Protein AF-A0A059WD70-F1 (afdb_monomer)

Nearest PDB structures (foldseek):
  2ca1-assembly1_B  TM=5.448E-01  e=5.331E+00  Infectious bronchitis virus
  2cjr-assembly1_A  TM=4.856E-01  e=4.089E+00  SARS coronavirus TW1
  4uce-assembly1_A  TM=3.472E-01  e=7.936E+00  Human respiratory syncytial virus A2
  9g6k-assembly1_Lk  TM=3.981E-01  e=9.682E+00  Toxoplasma gondii

pLDDT: mean 89.98, std 10.52, range [44.84, 97.75]

Foldseek 3Di:
DVVPAFPAQDFDAKDWDWDQDPVGTDIDTHHTHNHDDPVRVVVVVVVVVVVVVVCCCVLPPCVLVVDPDSVVVVVCVVVDDDD

Structure (mmCIF, N/CA/C/O backbone):
data_AF-A0A059WD70-F1
#
_entry.id   AF-A0A059WD70-F1
#
loop_
_atom_site.group_PDB
_atom_site.id
_atom_site.type_symbol
_atom_site.label_atom_id
_atom_site.label_alt_id
_atom_site.label_comp_id
_atom_site.label_asym_id
_atom_site.label_entity_id
_atom_site.label_seq_id
_atom_site.pdbx_PDB_ins_code
_atom_site.Cartn_x
_atom_site.Cartn_y
_atom_site.Cartn_z
_atom_site.occupancy
_atom_site.B_iso_or_equiv
_atom_site.auth_seq_id
_atom_site.auth_comp_id
_atom_site.auth_asym_id
_atom_site.auth_atom_id
_atom_site.pdbx_PDB_model_num
ATOM 1 N N . MET A 1 1 ? 12.032 -6.384 -2.421 1.00 55.06 1 MET A N 1
ATOM 2 C CA . MET A 1 1 ? 11.251 -6.746 -3.624 1.00 55.06 1 MET A CA 1
ATOM 3 C C . MET A 1 1 ? 10.877 -5.516 -4.454 1.00 55.06 1 MET A C 1
ATOM 5 O O . MET A 1 1 ? 11.334 -5.440 -5.580 1.00 55.06 1 MET A O 1
ATOM 9 N N . TYR A 1 2 ? 10.183 -4.504 -3.907 1.00 60.09 2 TYR A 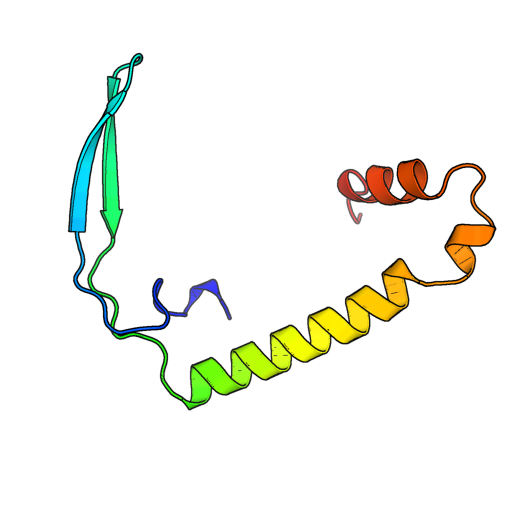N 1
ATOM 10 C CA . TYR A 1 2 ? 9.869 -3.268 -4.659 1.00 60.09 2 TYR A CA 1
ATOM 11 C C . TYR A 1 2 ? 11.095 -2.458 -5.121 1.00 60.09 2 TYR A C 1
ATOM 13 O O . TYR A 1 2 ? 11.060 -1.886 -6.200 1.00 60.09 2 TYR A O 1
ATOM 21 N N . ALA A 1 3 ? 12.196 -2.458 -4.360 1.00 63.81 3 ALA A N 1
ATOM 22 C CA . ALA A 1 3 ? 13.426 -1.743 -4.728 1.00 63.81 3 ALA A CA 1
ATOM 23 C C . ALA A 1 3 ? 14.146 -2.302 -5.975 1.00 63.81 3 ALA A C 1
ATOM 25 O O . ALA A 1 3 ? 15.027 -1.638 -6.506 1.00 63.81 3 ALA A O 1
ATOM 26 N N . ALA A 1 4 ? 13.790 -3.511 -6.425 1.00 82.62 4 ALA A N 1
ATOM 27 C CA . ALA A 1 4 ? 14.373 -4.142 -7.610 1.00 82.62 4 ALA A CA 1
ATOM 28 C C . ALA A 1 4 ? 13.494 -3.994 -8.865 1.00 82.62 4 ALA A C 1
ATOM 30 O O . ALA A 1 4 ? 13.937 -4.339 -9.959 1.00 82.62 4 ALA A O 1
ATOM 31 N N . LEU A 1 5 ? 12.253 -3.513 -8.720 1.00 93.00 5 LEU A N 1
ATOM 32 C CA . LEU A 1 5 ? 11.350 -3.338 -9.851 1.00 93.00 5 LEU A CA 1
ATOM 33 C C . LEU A 1 5 ? 11.685 -2.055 -10.619 1.00 93.00 5 LEU A C 1
ATOM 35 O O . LEU A 1 5 ? 12.067 -1.053 -10.004 1.00 93.00 5 LEU A O 1
ATOM 39 N N . PRO A 1 6 ? 11.489 -2.048 -11.948 1.00 95.00 6 PRO A N 1
ATOM 40 C CA . PRO A 1 6 ? 11.496 -0.818 -12.723 1.00 95.00 6 PRO A CA 1
ATOM 41 C C . PRO A 1 6 ? 10.537 0.210 -12.119 1.00 95.00 6 PRO A C 1
ATOM 43 O O . PRO A 1 6 ? 9.479 -0.129 -11.584 1.00 95.00 6 PRO A O 1
ATOM 46 N N . TRP A 1 7 ? 10.914 1.483 -12.196 1.00 92.75 7 TRP A N 1
ATOM 47 C CA . TRP A 1 7 ? 10.151 2.571 -11.582 1.00 92.75 7 TRP A CA 1
ATOM 48 C C . TRP A 1 7 ? 8.772 2.786 -12.229 1.00 92.75 7 TRP A C 1
ATOM 50 O O . TRP A 1 7 ? 7.910 3.399 -11.602 1.00 92.75 7 TRP A O 1
ATOM 60 N N . SER A 1 8 ? 8.565 2.287 -13.451 1.00 94.38 8 SER A N 1
ATOM 61 C CA . SER A 1 8 ? 7.279 2.257 -14.144 1.00 94.38 8 SER A CA 1
ATOM 62 C C . SER A 1 8 ? 6.802 0.820 -14.339 1.00 94.38 8 SER A C 1
ATOM 64 O O . SER A 1 8 ? 7.601 -0.088 -14.571 1.00 94.38 8 SER A O 1
ATOM 66 N N . VAL A 1 9 ? 5.482 0.637 -14.264 1.00 95.25 9 VAL A N 1
ATOM 67 C CA . VAL A 1 9 ? 4.807 -0.629 -14.588 1.00 95.25 9 VAL A CA 1
ATOM 68 C C . VAL A 1 9 ? 4.824 -0.881 -16.093 1.00 95.25 9 VAL A C 1
ATOM 70 O O . VAL A 1 9 ? 4.993 -2.014 -16.525 1.00 95.25 9 VAL A O 1
ATOM 73 N N . GLU A 1 10 ? 4.684 0.169 -16.893 1.00 95.56 10 GLU A N 1
ATOM 74 C CA . GLU A 1 10 ? 4.759 0.100 -18.352 1.00 95.56 10 GLU A CA 1
ATOM 75 C C . GLU A 1 10 ? 6.158 0.474 -18.837 1.00 95.56 10 GLU A C 1
ATOM 77 O O . GLU A 1 10 ? 6.923 1.134 -18.121 1.00 95.56 10 GLU A O 1
ATOM 82 N N . GLU A 1 11 ? 6.482 0.083 -20.066 1.00 96.88 11 GLU A N 1
ATOM 83 C CA . GLU A 1 11 ? 7.655 0.612 -20.753 1.00 96.88 11 GLU A CA 1
ATOM 84 C C . GLU A 1 11 ? 7.534 2.133 -20.886 1.00 96.88 11 GLU A C 1
ATOM 86 O O . GLU A 1 11 ? 6.509 2.661 -21.317 1.00 96.88 11 GLU A O 1
ATOM 91 N N . GLN A 1 12 ? 8.567 2.848 -20.454 1.00 96.75 12 GLN A N 1
ATOM 92 C CA . GLN A 1 12 ? 8.588 4.306 -20.427 1.00 96.75 12 GLN A CA 1
ATOM 93 C C . GLN A 1 12 ? 9.988 4.798 -20.762 1.00 96.75 12 GLN A C 1
ATOM 95 O O . GLN A 1 12 ? 10.971 4.311 -20.199 1.00 96.75 12 GLN A O 1
ATOM 100 N N . GLN A 1 13 ? 10.069 5.807 -21.627 1.00 96.25 13 GLN A N 1
ATOM 101 C CA . GLN A 1 13 ? 11.327 6.493 -21.876 1.00 96.25 13 GLN A CA 1
ATOM 102 C C . GLN A 1 13 ? 11.733 7.306 -20.640 1.00 96.25 13 GLN A C 1
ATOM 104 O O . GLN A 1 13 ? 10.909 7.942 -19.975 1.00 96.25 13 GLN A O 1
ATOM 109 N N . GLY A 1 14 ? 13.021 7.276 -20.341 1.00 94.19 14 GLY A N 1
ATOM 110 C CA . GLY A 1 14 ? 13.660 8.096 -19.339 1.00 94.19 14 GLY A CA 1
ATOM 111 C C . GLY A 1 14 ? 13.609 9.567 -19.719 1.00 94.19 14 GLY A C 1
ATOM 112 O O . GLY A 1 14 ? 13.428 9.952 -20.875 1.00 94.19 14 GLY A O 1
ATOM 113 N N . TRP A 1 15 ? 13.762 10.412 -18.713 1.00 93.12 15 TRP A N 1
ATOM 114 C CA . TRP A 1 15 ? 13.696 11.850 -18.884 1.00 93.12 15 TRP A CA 1
ATOM 115 C C . TRP A 1 15 ? 14.518 12.561 -17.816 1.00 93.12 15 TRP A C 1
ATOM 117 O O . TRP A 1 15 ? 14.632 12.104 -16.676 1.00 93.12 15 TRP A O 1
ATOM 127 N N . SER A 1 16 ? 15.036 13.728 -18.192 1.00 92.44 16 SER A N 1
ATOM 128 C CA . SER A 1 16 ? 15.625 14.711 -17.283 1.00 92.44 16 SER A CA 1
ATOM 129 C C . SER A 1 16 ? 14.850 16.011 -17.402 1.00 92.44 16 SER A C 1
ATOM 131 O O . SER A 1 16 ? 14.612 16.505 -18.505 1.00 92.44 16 SER A O 1
ATOM 133 N N . ARG A 1 17 ? 14.453 16.581 -16.266 1.00 88.81 17 ARG A N 1
ATOM 134 C CA . ARG A 1 17 ? 13.790 17.880 -16.211 1.00 88.81 17 ARG A CA 1
ATOM 135 C C . ARG A 1 17 ? 14.389 18.727 -15.104 1.00 88.81 17 ARG A C 1
ATOM 137 O O . ARG A 1 17 ? 14.325 18.360 -13.931 1.00 88.81 17 ARG A O 1
ATOM 144 N N . VAL A 1 18 ? 14.882 19.896 -15.491 1.00 86.38 18 VAL A N 1
ATOM 145 C CA . VAL A 1 18 ? 15.198 20.984 -14.569 1.00 86.38 18 VAL A CA 1
ATOM 146 C C . VAL A 1 18 ? 13.945 21.839 -14.424 1.00 86.38 18 VAL A C 1
ATOM 148 O O . VAL A 1 18 ? 13.387 22.319 -15.413 1.00 86.38 18 VAL A O 1
ATOM 151 N N . LYS A 1 19 ? 13.459 21.985 -13.194 1.00 81.00 19 LYS A N 1
ATOM 152 C CA . LYS A 1 19 ? 12.320 22.843 -12.872 1.00 81.00 19 LYS A CA 1
ATOM 153 C C . LYS A 1 19 ? 12.795 23.982 -11.984 1.00 81.00 19 LYS A C 1
ATOM 155 O O . LYS A 1 19 ? 13.300 23.742 -10.891 1.00 81.00 19 LYS A O 1
ATOM 160 N N . GLU A 1 20 ? 12.585 25.212 -12.433 1.00 77.94 20 GLU A N 1
ATOM 161 C CA . GLU A 1 20 ? 12.713 26.377 -11.565 1.00 77.94 20 GLU A CA 1
ATOM 162 C C . GLU A 1 20 ? 11.512 26.425 -10.618 1.00 77.94 20 GLU A C 1
ATOM 164 O O . GLU A 1 20 ? 10.350 26.369 -11.032 1.00 77.94 20 GLU A O 1
ATOM 169 N N . THR A 1 21 ? 11.796 26.462 -9.326 1.00 75.50 21 THR A N 1
ATOM 170 C CA . THR A 1 21 ? 10.814 26.696 -8.269 1.00 75.50 21 THR A CA 1
ATOM 171 C C . THR A 1 21 ? 11.203 27.974 -7.537 1.00 75.50 21 THR A C 1
ATOM 173 O O . THR A 1 21 ? 12.346 2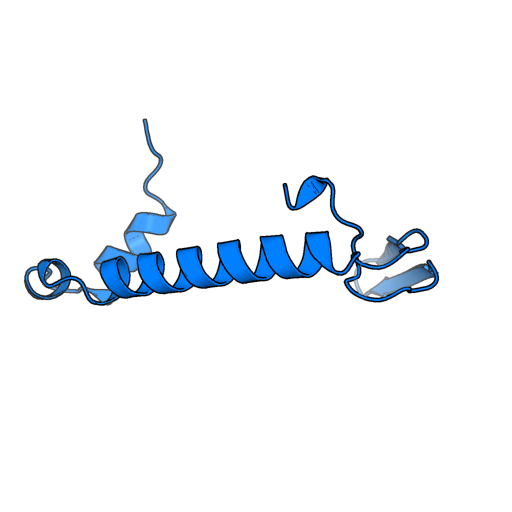8.407 -7.635 1.00 75.50 21 THR A O 1
ATOM 176 N N . GLY A 1 22 ? 10.279 28.589 -6.792 1.00 70.19 22 GLY A N 1
ATOM 177 C CA . GLY A 1 22 ? 10.504 29.888 -6.133 1.00 70.19 22 GLY A CA 1
ATOM 178 C C . GLY A 1 22 ? 11.685 29.960 -5.145 1.00 70.19 22 GLY A C 1
ATOM 179 O O . GLY A 1 22 ? 11.934 31.029 -4.604 1.00 70.19 22 GLY A O 1
ATOM 180 N N . GLY A 1 23 ? 12.405 28.855 -4.911 1.00 77.25 23 GLY A N 1
ATOM 181 C CA . GLY A 1 23 ? 13.646 28.790 -4.134 1.00 77.25 23 GLY A CA 1
ATOM 182 C C . GLY A 1 23 ? 14.865 28.230 -4.888 1.00 77.25 23 GLY A C 1
ATOM 183 O O . GLY A 1 23 ? 15.862 27.930 -4.239 1.00 77.25 23 GLY A O 1
ATOM 184 N N . GLY A 1 24 ? 14.807 28.054 -6.216 1.00 76.12 24 GLY A N 1
ATOM 185 C CA . GLY A 1 24 ? 15.928 27.586 -7.046 1.00 76.12 24 GLY A CA 1
ATOM 186 C C . GLY A 1 24 ? 15.567 26.512 -8.083 1.00 76.12 24 GLY A C 1
ATOM 187 O O . GLY A 1 24 ? 14.406 26.116 -8.233 1.00 76.12 24 GLY A O 1
ATOM 188 N N . TYR A 1 25 ? 16.587 26.030 -8.803 1.00 76.06 25 TYR A N 1
ATOM 189 C CA . TYR A 1 25 ? 16.464 24.960 -9.796 1.00 76.06 25 TYR A CA 1
ATOM 190 C C . TYR A 1 25 ? 16.545 23.580 -9.138 1.00 76.06 25 TYR A C 1
ATOM 192 O O . TYR A 1 25 ? 17.526 23.259 -8.470 1.00 76.06 25 TYR A O 1
ATOM 200 N N . TYR A 1 26 ? 15.525 22.751 -9.360 1.00 83.94 26 TYR A N 1
ATOM 201 C CA . TYR A 1 26 ? 15.518 21.346 -8.967 1.00 83.94 26 TYR A CA 1
ATOM 202 C C . TYR A 1 26 ? 15.622 20.467 -10.209 1.00 83.94 26 TYR A C 1
ATOM 204 O O . TYR A 1 26 ? 14.782 20.552 -11.110 1.00 83.94 26 TYR A O 1
ATOM 212 N N . GLU A 1 27 ? 16.646 19.622 -10.257 1.00 87.25 27 GLU A N 1
ATOM 213 C CA . GLU A 1 27 ? 16.798 18.625 -11.308 1.00 87.25 27 GLU A CA 1
ATOM 214 C C . GLU A 1 27 ? 16.150 17.307 -10.884 1.00 87.25 27 GLU A C 1
ATOM 216 O O . GLU A 1 27 ? 16.368 16.792 -9.789 1.00 87.25 27 GLU A O 1
ATOM 221 N N . SER A 1 28 ? 15.332 16.760 -11.777 1.00 89.00 28 SER A N 1
ATOM 222 C CA . SER A 1 28 ? 14.693 15.461 -11.618 1.00 89.00 28 SER A CA 1
ATOM 223 C C . SER A 1 28 ? 15.029 14.592 -12.818 1.00 89.00 28 SER A C 1
ATOM 225 O O . SER A 1 28 ? 14.885 15.026 -13.959 1.00 89.00 28 SER A O 1
ATOM 227 N N . HIS A 1 29 ? 15.484 13.372 -12.550 1.00 91.31 29 HIS A N 1
ATOM 228 C CA . HIS A 1 29 ? 15.881 12.417 -13.575 1.00 91.31 29 HIS A CA 1
ATOM 229 C C . HIS A 1 29 ? 15.278 11.041 -13.290 1.00 91.31 29 HIS A C 1
ATOM 231 O O . HIS A 1 29 ? 15.260 10.571 -12.145 1.00 91.31 29 HIS A O 1
ATOM 237 N N . ARG A 1 30 ? 14.805 10.383 -14.348 1.00 94.00 30 ARG A N 1
ATOM 238 C CA . ARG A 1 30 ? 14.424 8.971 -14.357 1.00 94.00 30 ARG A CA 1
ATOM 239 C C . ARG A 1 30 ? 15.073 8.295 -15.569 1.00 94.00 30 ARG A C 1
ATOM 241 O O . ARG A 1 30 ? 14.925 8.822 -16.666 1.00 94.00 30 ARG A O 1
ATOM 248 N N 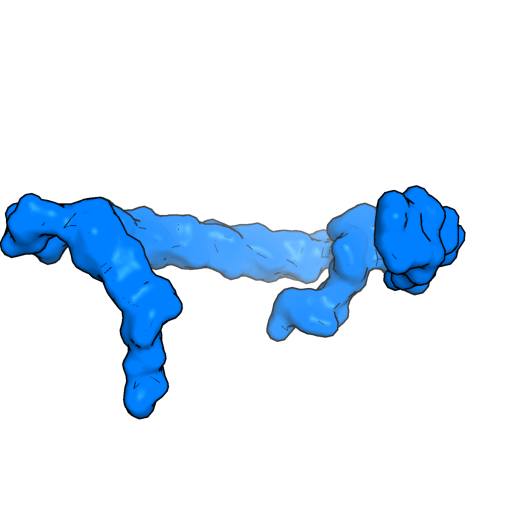. PRO A 1 31 ? 15.754 7.147 -15.400 1.00 94.81 31 PRO A N 1
ATOM 249 C CA . PRO A 1 31 ? 16.263 6.375 -16.535 1.00 94.81 31 PRO A CA 1
ATOM 250 C C . PRO A 1 31 ? 15.110 5.718 -17.308 1.00 94.81 31 PRO A C 1
ATOM 252 O O . PRO A 1 31 ? 13.980 5.706 -16.822 1.00 94.81 31 PRO A O 1
ATOM 255 N N . ASP A 1 32 ? 15.387 5.116 -18.466 1.00 96.75 32 ASP A N 1
ATOM 256 C CA . ASP A 1 32 ? 14.403 4.277 -19.164 1.00 96.75 32 ASP A CA 1
ATOM 257 C C . ASP A 1 32 ? 13.850 3.182 -18.234 1.00 96.75 32 ASP A C 1
ATOM 259 O O . ASP A 1 32 ? 14.562 2.598 -17.410 1.00 96.75 32 ASP A O 1
ATOM 263 N N . SER A 1 33 ? 12.556 2.906 -18.359 1.00 96.25 33 SER A N 1
ATOM 264 C CA . SER A 1 33 ? 11.886 1.793 -17.697 1.00 96.25 33 SER A CA 1
ATOM 265 C C . SER A 1 33 ? 11.482 0.759 -18.727 1.00 96.25 33 SER A C 1
ATOM 267 O O . SER A 1 33 ? 10.732 1.062 -19.647 1.00 96.25 33 SER A O 1
ATOM 269 N N . ARG A 1 34 ? 11.884 -0.491 -18.509 1.00 95.62 34 ARG A N 1
ATOM 270 C CA . ARG A 1 34 ? 11.418 -1.645 -19.295 1.00 95.62 34 ARG A CA 1
ATOM 271 C C . ARG A 1 34 ? 9.998 -2.119 -18.944 1.00 95.62 34 ARG A C 1
ATOM 273 O O . ARG A 1 34 ? 9.572 -3.156 -19.431 1.00 95.62 34 ARG A O 1
ATOM 280 N N . GLY A 1 35 ? 9.315 -1.449 -18.016 1.00 96.00 35 GLY A N 1
ATOM 281 C CA . GLY A 1 35 ? 8.067 -1.950 -17.448 1.00 96.00 35 GLY A CA 1
ATOM 282 C C . GLY A 1 35 ? 8.224 -3.259 -16.665 1.00 96.00 35 GLY A C 1
ATOM 283 O O . GLY A 1 35 ? 9.296 -3.864 -16.569 1.00 96.00 35 GLY A O 1
ATOM 284 N N . TRP A 1 36 ? 7.136 -3.702 -16.053 1.00 96.19 36 TRP A N 1
ATOM 285 C CA . TRP A 1 36 ? 7.082 -4.941 -15.291 1.00 96.19 36 TRP A CA 1
ATOM 286 C C . TRP A 1 36 ? 6.654 -6.086 -16.202 1.00 96.19 36 TRP A C 1
ATOM 288 O O . TRP A 1 36 ? 5.663 -5.994 -16.928 1.00 96.19 36 TRP A O 1
ATOM 298 N N . THR A 1 37 ? 7.351 -7.213 -16.104 1.00 96.06 37 THR A N 1
ATOM 299 C CA . THR A 1 37 ? 6.907 -8.461 -16.731 1.00 96.06 37 THR A CA 1
ATOM 300 C C . THR A 1 37 ? 5.574 -8.918 -16.134 1.00 96.06 37 THR A C 1
ATOM 302 O O . THR A 1 37 ? 5.231 -8.567 -15.004 1.00 96.06 37 THR A O 1
ATOM 305 N N . ALA A 1 38 ? 4.833 -9.764 -16.852 1.00 96.19 38 ALA A N 1
ATOM 306 C CA . ALA A 1 38 ? 3.577 -10.323 -16.345 1.00 96.19 38 ALA A CA 1
ATOM 307 C C . ALA A 1 38 ? 3.758 -11.063 -15.004 1.00 96.19 38 ALA A C 1
ATOM 309 O O . ALA A 1 38 ? 2.925 -10.938 -14.111 1.00 96.19 38 ALA A O 1
ATOM 310 N N . ALA A 1 39 ? 4.876 -11.778 -14.829 1.00 95.44 39 ALA A N 1
ATOM 311 C CA . ALA A 1 39 ? 5.192 -12.466 -13.579 1.00 95.44 39 ALA A CA 1
ATOM 312 C C . ALA A 1 39 ? 5.446 -11.485 -12.421 1.00 95.44 39 ALA A C 1
ATOM 314 O O . ALA A 1 39 ? 4.946 -11.696 -11.319 1.00 95.44 39 ALA A O 1
ATOM 315 N N . GLU A 1 40 ? 6.177 -10.393 -12.663 1.00 95.62 40 GLU A N 1
ATOM 316 C CA . GLU A 1 40 ? 6.399 -9.338 -11.663 1.00 95.62 40 GLU A CA 1
ATOM 317 C C . GLU A 1 40 ? 5.085 -8.638 -11.284 1.00 95.62 40 GLU A C 1
ATOM 319 O O . GLU A 1 40 ? 4.815 -8.434 -10.099 1.00 95.62 40 GLU A O 1
ATOM 324 N N . GLN A 1 41 ? 4.235 -8.327 -12.269 1.00 95.75 41 GLN A N 1
ATOM 325 C CA . GLN 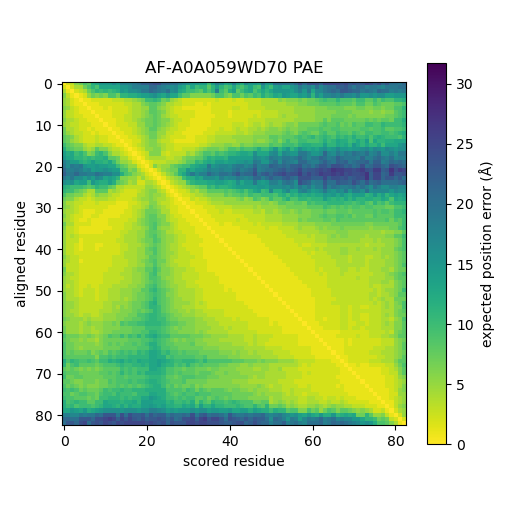A 1 41 ? 2.909 -7.749 -12.030 1.00 95.75 41 GLN A CA 1
ATOM 326 C C . GLN A 1 41 ? 2.037 -8.679 -11.182 1.00 95.75 41 GLN A C 1
ATOM 328 O O . GLN A 1 41 ? 1.438 -8.229 -10.205 1.00 95.75 41 GLN A O 1
ATOM 333 N N . GLN A 1 42 ? 2.022 -9.974 -11.504 1.00 96.50 42 GLN A N 1
ATOM 334 C CA . GLN A 1 42 ? 1.268 -10.981 -10.762 1.00 96.50 42 GLN A CA 1
ATOM 335 C C . GLN A 1 42 ? 1.752 -11.099 -9.310 1.00 96.50 42 GLN A C 1
ATOM 337 O O . GLN A 1 42 ? 0.945 -11.047 -8.384 1.00 96.50 42 GLN A O 1
ATOM 342 N N . GLN A 1 43 ? 3.067 -11.165 -9.083 1.00 95.25 43 GLN A N 1
ATOM 343 C CA . GLN A 1 43 ? 3.625 -11.222 -7.728 1.00 95.25 43 GLN A CA 1
ATOM 344 C C . GLN A 1 43 ? 3.276 -9.973 -6.906 1.00 95.25 43 GLN A C 1
ATOM 346 O O . GLN A 1 43 ? 2.928 -10.071 -5.728 1.00 95.25 43 GLN A O 1
ATOM 351 N N . VAL A 1 44 ? 3.343 -8.784 -7.512 1.00 96.00 44 VAL A N 1
ATOM 352 C CA . VAL A 1 44 ? 2.942 -7.542 -6.838 1.00 96.00 44 VAL A CA 1
ATOM 353 C C . VAL A 1 44 ? 1.442 -7.532 -6.547 1.00 96.00 44 VAL A C 1
ATOM 355 O O . VAL A 1 44 ? 1.049 -7.100 -5.464 1.00 96.00 44 VAL A O 1
ATOM 358 N N . ALA A 1 45 ? 0.603 -8.019 -7.463 1.00 96.38 45 ALA A N 1
ATOM 359 C CA . ALA A 1 45 ? -0.837 -8.128 -7.250 1.00 96.38 45 ALA A CA 1
ATOM 360 C C . ALA A 1 45 ? -1.164 -9.051 -6.065 1.00 96.38 45 ALA A C 1
ATOM 362 O O . ALA A 1 45 ? -1.941 -8.670 -5.191 1.00 96.38 45 ALA A O 1
ATOM 363 N N . GLU A 1 46 ? -0.506 -10.207 -5.968 1.00 96.94 46 GLU A N 1
ATOM 364 C CA . GLU A 1 46 ? -0.655 -11.131 -4.839 1.00 96.94 46 GLU A CA 1
ATOM 365 C C . G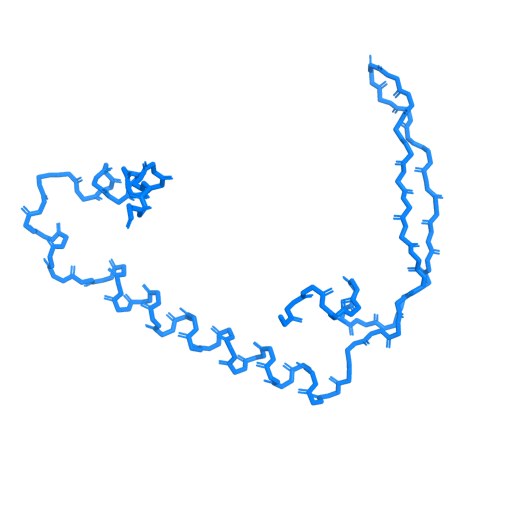LU A 1 46 ? -0.222 -10.505 -3.512 1.00 96.94 46 GLU A C 1
ATOM 367 O O . GLU A 1 46 ? -0.923 -10.622 -2.506 1.00 96.94 46 GLU A O 1
ATOM 372 N N . LEU A 1 47 ? 0.911 -9.797 -3.496 1.00 96.31 47 LEU A N 1
ATOM 373 C CA . LEU A 1 47 ? 1.360 -9.085 -2.302 1.00 96.31 47 LEU A CA 1
ATOM 374 C C . LEU A 1 47 ? 0.389 -7.977 -1.902 1.00 96.31 47 LEU A C 1
ATOM 376 O O . LEU A 1 47 ? 0.090 -7.835 -0.721 1.00 96.31 47 LEU A O 1
ATOM 380 N N . ARG A 1 48 ? -0.128 -7.206 -2.863 1.00 96.31 48 ARG A N 1
ATOM 381 C CA . ARG A 1 48 ? -1.127 -6.162 -2.601 1.00 96.31 48 ARG A CA 1
ATOM 382 C C . ARG A 1 48 ? -2.421 -6.751 -2.052 1.00 96.31 48 ARG A C 1
ATOM 384 O O . ARG A 1 48 ? -2.960 -6.193 -1.103 1.00 96.31 48 ARG A O 1
ATOM 391 N N . ALA A 1 49 ? -2.874 -7.887 -2.580 1.00 97.75 49 ALA A N 1
ATOM 392 C CA . ALA A 1 49 ? -4.040 -8.593 -2.059 1.00 97.75 49 ALA A CA 1
ATOM 393 C C . ALA A 1 49 ? -3.822 -9.054 -0.609 1.00 97.75 49 ALA A C 1
ATOM 395 O O . ALA A 1 49 ? -4.674 -8.823 0.243 1.00 97.75 49 ALA A O 1
ATOM 396 N N . ARG A 1 50 ? -2.649 -9.625 -0.298 1.00 97.75 50 ARG A N 1
ATOM 397 C CA . ARG A 1 50 ? -2.295 -10.016 1.079 1.00 97.75 50 ARG A CA 1
ATOM 398 C C . ARG A 1 50 ? -2.197 -8.816 2.018 1.00 97.75 50 ARG A C 1
ATOM 400 O O . ARG A 1 50 ? -2.668 -8.889 3.145 1.00 97.75 50 ARG A O 1
ATOM 407 N N . ILE A 1 51 ? -1.603 -7.711 1.566 1.00 97.44 51 ILE A N 1
ATOM 408 C CA . ILE A 1 51 ? -1.537 -6.468 2.346 1.00 97.44 51 ILE A CA 1
ATOM 409 C C . ILE A 1 51 ? -2.944 -5.950 2.635 1.00 97.44 51 ILE A C 1
ATOM 411 O O . ILE A 1 51 ? -3.199 -5.535 3.761 1.00 97.44 51 ILE A O 1
ATOM 415 N N . LEU A 1 52 ? -3.846 -5.978 1.650 1.00 97.56 52 LEU A N 1
ATOM 416 C CA . LEU A 1 52 ? -5.227 -5.539 1.824 1.00 97.56 52 LEU A CA 1
ATOM 417 C C . LEU A 1 52 ? -5.959 -6.396 2.863 1.00 97.56 52 LEU A C 1
ATOM 419 O O . LEU A 1 52 ? -6.488 -5.834 3.815 1.00 97.56 52 LEU A O 1
ATOM 423 N N . ASP A 1 53 ? -5.911 -7.725 2.732 1.00 97.69 53 ASP A N 1
ATOM 424 C CA . ASP A 1 53 ? -6.517 -8.664 3.692 1.00 97.69 53 ASP A CA 1
ATOM 425 C C . ASP A 1 53 ? -5.982 -8.451 5.118 1.00 97.69 53 ASP A C 1
ATOM 427 O O . ASP A 1 53 ? -6.750 -8.327 6.072 1.00 97.69 53 ASP A O 1
ATOM 431 N N . LEU A 1 54 ? -4.662 -8.326 5.281 1.00 97.00 54 LEU A N 1
ATOM 432 C CA . LEU A 1 54 ? -4.066 -8.061 6.592 1.00 97.00 54 LEU A CA 1
ATOM 433 C C . LEU A 1 54 ? -4.466 -6.687 7.143 1.00 97.00 54 LEU A C 1
ATOM 435 O O . LEU A 1 54 ? -4.753 -6.557 8.333 1.00 97.00 54 LEU A O 1
ATOM 439 N N . SER A 1 55 ? -4.492 -5.664 6.288 1.00 95.25 55 SER A N 1
ATOM 440 C CA . SER A 1 55 ? -4.867 -4.306 6.687 1.00 95.25 55 SER A CA 1
ATOM 441 C C . SER A 1 55 ? -6.320 -4.248 7.137 1.00 95.25 55 SER A C 1
ATOM 443 O O . SER A 1 55 ? -6.604 -3.608 8.144 1.00 95.25 55 SER A O 1
ATOM 445 N N . GLU A 1 56 ? -7.225 -4.935 6.439 1.00 96.94 56 GLU A N 1
ATOM 446 C CA . GLU A 1 56 ? -8.631 -5.046 6.821 1.00 96.94 56 GLU A CA 1
ATOM 447 C C . GLU A 1 56 ? -8.758 -5.629 8.229 1.00 96.94 56 GLU A C 1
ATOM 449 O O . GLU A 1 56 ? -9.276 -4.954 9.117 1.00 96.94 56 GLU A O 1
ATOM 454 N N . ARG A 1 57 ? -8.163 -6.806 8.471 1.00 95.75 57 ARG A N 1
ATOM 455 C CA . ARG A 1 57 ? -8.196 -7.476 9.783 1.00 95.75 57 ARG A CA 1
ATOM 456 C C . ARG A 1 57 ? -7.701 -6.586 10.917 1.00 95.75 57 AR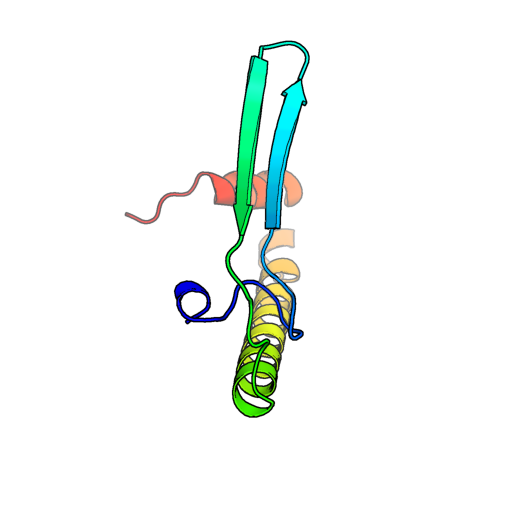G A C 1
ATOM 458 O O . ARG A 1 57 ? -8.277 -6.603 11.999 1.00 95.75 57 ARG A O 1
ATOM 465 N N . VAL A 1 58 ? -6.630 -5.824 10.686 1.00 92.56 58 VAL A N 1
ATOM 466 C CA . VAL A 1 58 ? -6.076 -4.909 11.694 1.00 92.56 58 VAL A CA 1
ATOM 467 C C . VAL A 1 58 ? -6.984 -3.699 11.894 1.00 92.56 58 VAL A C 1
ATOM 469 O O . VAL A 1 58 ? -7.243 -3.316 13.032 1.00 92.56 58 VAL A O 1
ATOM 472 N N . VAL A 1 59 ? -7.468 -3.073 10.820 1.00 91.50 59 VAL A N 1
ATOM 473 C CA . VAL A 1 59 ? -8.247 -1.826 10.889 1.00 91.50 59 VAL A CA 1
ATOM 474 C C . VAL A 1 59 ? -9.638 -2.051 11.481 1.00 91.50 59 VAL A C 1
ATOM 476 O O . VAL A 1 59 ? -10.138 -1.159 12.167 1.00 91.50 59 VAL A O 1
ATOM 479 N N . THR A 1 60 ? -10.243 -3.217 11.257 1.00 93.38 60 THR A N 1
ATOM 480 C CA . THR A 1 60 ? -11.587 -3.561 11.748 1.00 93.38 60 THR A CA 1
ATOM 481 C C . THR A 1 60 ? -11.576 -4.389 13.033 1.00 93.38 60 THR A C 1
ATOM 483 O O . THR A 1 60 ? -12.618 -4.894 13.432 1.00 93.38 60 THR A O 1
ATOM 486 N N . HIS A 1 61 ? -10.420 -4.567 13.677 1.00 95.62 61 HIS A N 1
ATOM 487 C CA . HIS A 1 61 ? -10.299 -5.419 14.858 1.00 95.62 61 HIS A CA 1
ATOM 488 C C . HIS A 1 61 ? -11.109 -4.885 16.057 1.00 95.62 61 HIS A C 1
ATOM 490 O O . HIS A 1 61 ? -10.992 -3.709 16.411 1.00 95.62 61 HIS A O 1
ATOM 496 N N . ASP A 1 62 ? -11.837 -5.761 16.759 1.00 95.88 62 ASP A N 1
ATOM 497 C CA . ASP A 1 62 ? -12.710 -5.403 17.896 1.00 95.88 62 ASP A CA 1
ATOM 498 C C . ASP A 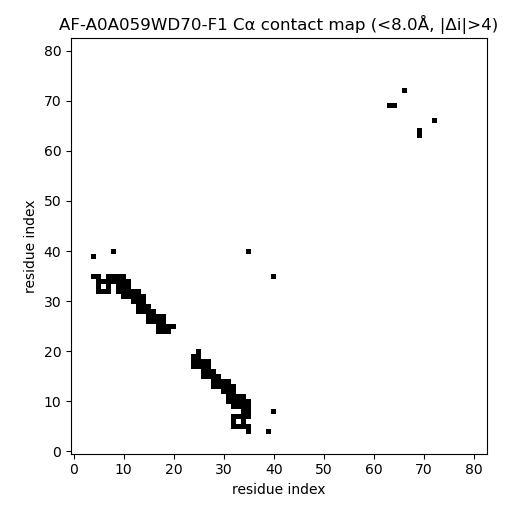1 62 ? -11.981 -4.706 19.053 1.00 95.88 62 ASP A C 1
ATOM 500 O O . ASP A 1 62 ? -12.576 -3.933 19.803 1.00 95.88 62 ASP A O 1
ATOM 504 N N . PHE A 1 63 ? -10.668 -4.927 19.175 1.00 94.62 63 PHE A N 1
ATOM 505 C CA . PHE A 1 63 ? -9.802 -4.201 20.113 1.00 94.62 63 PHE A CA 1
ATOM 506 C C . PHE A 1 63 ? -10.008 -2.682 20.043 1.00 94.62 63 PHE A C 1
ATOM 508 O O . PHE A 1 63 ? -9.996 -2.018 21.078 1.00 94.62 63 PHE A O 1
ATOM 515 N N . TRP A 1 64 ? -10.253 -2.121 18.855 1.00 95.19 64 TRP A N 1
ATOM 516 C CA . TRP A 1 64 ? -10.458 -0.681 18.708 1.00 95.19 64 TRP A CA 1
ATOM 517 C C . TRP A 1 64 ? -11.697 -0.172 19.443 1.00 95.19 64 TRP A C 1
ATOM 519 O O . TRP A 1 64 ? -11.679 0.959 19.919 1.00 95.19 64 TRP A O 1
ATOM 529 N N . SER A 1 65 ? -12.723 -1.004 19.621 1.00 94.38 65 SER A N 1
ATOM 530 C CA . SER A 1 65 ? -13.922 -0.665 20.397 1.00 94.38 65 SER A CA 1
ATOM 531 C C . SER A 1 65 ? -13.644 -0.553 21.900 1.00 94.38 65 SER A C 1
ATOM 533 O O . SER A 1 65 ? -14.428 0.057 22.620 1.00 94.38 65 SER A O 1
ATOM 535 N N . SER A 1 66 ? -12.527 -1.113 22.383 1.00 95.75 66 SER A N 1
ATOM 536 C CA . SER A 1 66 ? -12.077 -0.958 23.775 1.00 95.75 66 SER A CA 1
ATOM 537 C C . SER A 1 66 ? -11.303 0.343 24.024 1.00 95.75 66 SER A C 1
ATOM 539 O O . SER A 1 66 ? -11.077 0.718 25.172 1.00 95.75 66 SER A O 1
ATOM 541 N N . CYS A 1 67 ? -10.893 1.047 22.963 1.00 94.94 67 CYS A N 1
ATOM 542 C CA . CYS A 1 67 ? -10.163 2.305 23.068 1.00 94.94 67 CYS A CA 1
ATOM 543 C C . CYS A 1 67 ? -11.133 3.483 23.216 1.00 94.94 67 CYS A C 1
ATOM 545 O O . CYS A 1 67 ? -12.023 3.656 22.387 1.00 94.94 67 CYS A O 1
ATOM 547 N N . GLU A 1 68 ? -10.890 4.365 24.189 1.00 95.75 68 GLU A N 1
ATOM 548 C CA . GLU A 1 68 ? -11.681 5.593 24.391 1.00 95.75 68 GLU A CA 1
ATOM 549 C C . GLU A 1 68 ? -11.706 6.488 23.137 1.00 95.75 68 GLU A C 1
ATOM 551 O O . GLU A 1 68 ? -12.731 7.067 22.785 1.00 95.75 68 GLU A O 1
ATOM 556 N N . ASN A 1 69 ? -10.580 6.562 22.418 1.00 95.56 69 ASN A N 1
ATOM 557 C CA . ASN A 1 69 ? -10.463 7.283 21.154 1.00 95.56 69 ASN A CA 1
ATOM 558 C C . ASN A 1 69 ? -9.662 6.462 20.131 1.00 95.56 69 ASN A C 1
ATOM 560 O O . ASN A 1 69 ? -8.445 6.610 19.986 1.00 95.56 69 ASN A O 1
ATOM 564 N N . ALA A 1 70 ? -10.354 5.584 19.402 1.00 93.19 70 ALA A N 1
ATOM 565 C CA . ALA A 1 70 ? -9.741 4.710 18.401 1.00 93.19 70 ALA A CA 1
ATOM 566 C C . ALA A 1 70 ? -8.971 5.452 17.276 1.00 93.19 70 ALA A C 1
ATOM 568 O O . ALA A 1 70 ? -7.901 4.984 16.878 1.00 93.19 70 ALA A O 1
ATOM 569 N N . PRO A 1 71 ? -9.433 6.598 16.729 1.00 92.38 71 PRO A N 1
ATOM 570 C CA . PRO A 1 71 ? -8.634 7.387 15.783 1.00 92.38 71 PRO A CA 1
ATOM 571 C C . PRO A 1 71 ? -7.291 7.880 16.347 1.00 92.38 71 PRO A C 1
ATOM 573 O O . PRO A 1 71 ? -6.267 7.783 15.660 1.00 92.38 71 PRO A O 1
ATOM 576 N N . ALA A 1 72 ? -7.277 8.379 17.588 1.00 94.25 72 ALA A N 1
ATOM 577 C CA . ALA A 1 72 ? -6.053 8.835 18.245 1.00 94.25 72 ALA A CA 1
ATOM 578 C C . ALA A 1 72 ? -5.104 7.662 18.536 1.00 94.25 72 ALA A C 1
ATOM 580 O O . ALA A 1 72 ? -3.923 7.736 18.194 1.00 94.25 72 ALA A O 1
ATOM 581 N N . ALA A 1 73 ? -5.631 6.550 19.063 1.00 92.69 73 ALA A N 1
ATOM 582 C CA . ALA A 1 73 ? -4.859 5.338 19.342 1.00 92.69 73 ALA A CA 1
ATOM 583 C C . ALA A 1 73 ? -4.176 4.779 18.079 1.00 92.69 73 ALA A C 1
ATOM 585 O O . ALA A 1 73 ? -2.981 4.489 18.090 1.00 92.69 73 ALA A O 1
ATOM 586 N N . ARG A 1 74 ? -4.893 4.717 16.947 1.00 91.06 74 ARG A N 1
ATOM 587 C CA . ARG A 1 74 ? -4.311 4.305 15.655 1.00 91.06 74 ARG A CA 1
ATOM 588 C C . ARG A 1 74 ? -3.244 5.274 15.153 1.00 91.06 74 ARG A C 1
ATOM 590 O O . ARG A 1 74 ? -2.254 4.846 14.570 1.00 91.06 74 ARG A O 1
ATOM 597 N N . SER A 1 75 ? -3.428 6.576 15.366 1.00 92.75 75 SER A N 1
ATOM 598 C CA . SER A 1 75 ? -2.442 7.582 14.954 1.00 92.75 75 SER A CA 1
ATOM 599 C C . SER A 1 75 ? -1.146 7.476 15.757 1.00 92.75 75 SER A C 1
ATOM 601 O O . SER A 1 75 ? -0.072 7.637 15.180 1.00 92.75 75 SER A O 1
ATOM 603 N N . ALA A 1 76 ? -1.235 7.142 17.049 1.00 91.44 76 ALA A N 1
ATOM 604 C CA . ALA A 1 76 ? -0.075 6.954 17.917 1.00 91.44 76 ALA A CA 1
ATOM 605 C C . ALA A 1 76 ? 0.857 5.827 17.434 1.00 91.44 76 ALA A C 1
ATOM 607 O O . ALA A 1 76 ? 2.072 5.941 17.590 1.00 91.44 76 ALA A O 1
ATOM 608 N N . LEU A 1 77 ? 0.327 4.799 16.755 1.00 88.31 77 LEU A N 1
ATOM 609 C CA . LEU A 1 77 ? 1.136 3.715 16.1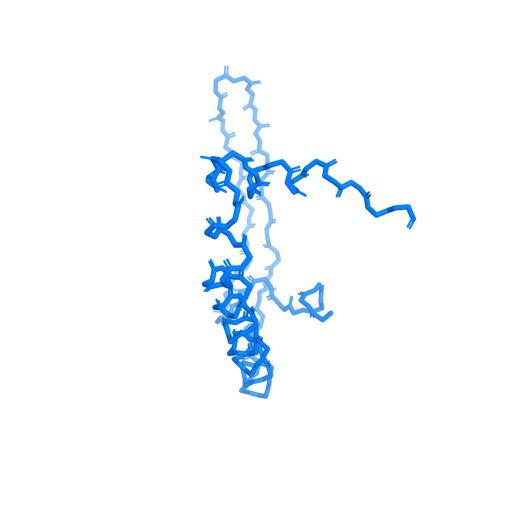78 1.00 88.31 77 LEU A CA 1
ATOM 610 C C . LEU A 1 77 ? 2.182 4.199 15.164 1.00 88.31 77 LEU A C 1
ATOM 612 O O . LEU A 1 77 ? 3.199 3.541 14.990 1.00 88.31 77 LEU A O 1
ATOM 616 N N . LYS A 1 78 ? 1.987 5.359 14.524 1.00 87.69 78 LYS A N 1
ATOM 617 C CA . LYS A 1 78 ? 2.986 5.941 13.606 1.00 87.69 78 LYS A CA 1
ATOM 618 C C . LYS A 1 78 ? 4.298 6.305 14.304 1.00 87.69 78 LYS A C 1
ATOM 620 O O . LYS A 1 78 ? 5.323 6.427 13.642 1.00 87.69 78 LYS A O 1
ATOM 625 N N . HIS A 1 79 ? 4.240 6.524 15.615 1.00 90.19 79 HIS A N 1
ATOM 626 C CA . HIS A 1 79 ? 5.373 6.903 16.455 1.00 90.19 79 HIS A CA 1
ATOM 627 C C . HIS A 1 79 ? 5.839 5.758 17.356 1.00 90.19 79 HIS A C 1
ATOM 629 O O . HIS A 1 79 ? 6.826 5.914 18.068 1.00 90.19 79 HIS A O 1
ATOM 635 N N . ALA A 1 80 ? 5.141 4.620 17.331 1.00 84.69 80 ALA A N 1
ATOM 636 C CA . ALA A 1 80 ? 5.579 3.426 18.023 1.00 84.69 80 ALA A CA 1
ATOM 637 C C . ALA A 1 80 ? 6.768 2.839 17.254 1.00 84.69 80 ALA A C 1
ATOM 639 O O . ALA A 1 80 ? 6.608 2.225 16.201 1.00 84.69 80 ALA A O 1
ATOM 640 N N . THR A 1 81 ? 7.977 3.070 17.753 1.00 75.50 81 THR A N 1
ATOM 641 C CA . THR A 1 81 ? 9.151 2.318 17.315 1.00 75.50 81 THR A CA 1
ATOM 642 C C . THR A 1 81 ? 9.102 0.932 17.938 1.00 75.50 81 THR A C 1
ATOM 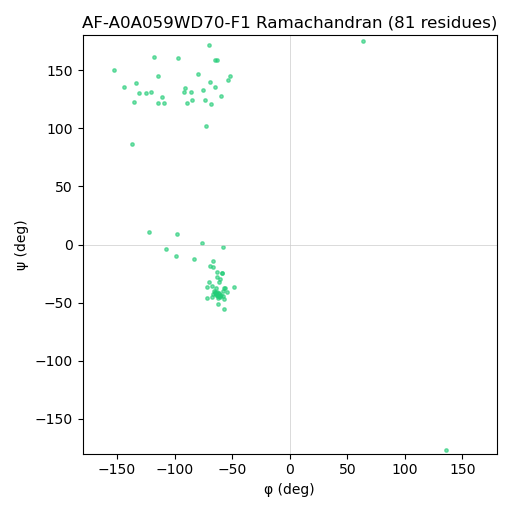644 O O . THR A 1 81 ? 8.840 0.794 19.132 1.00 75.50 81 THR A O 1
ATOM 647 N N . SER A 1 82 ? 9.336 -0.095 17.127 1.00 60.50 82 SER A N 1
ATOM 648 C CA . SER A 1 82 ? 9.678 -1.417 17.643 1.00 60.50 82 SER A CA 1
ATOM 649 C C . SER A 1 82 ? 11.068 -1.328 18.277 1.00 60.50 82 SER A C 1
ATOM 651 O O . SER A 1 82 ? 12.001 -0.920 17.587 1.00 60.50 82 SER A O 1
ATOM 653 N N . ASP A 1 83 ? 11.174 -1.642 19.569 1.00 44.84 83 ASP A N 1
ATOM 654 C CA . ASP A 1 83 ? 12.446 -2.027 20.204 1.00 44.84 83 ASP A CA 1
ATOM 655 C C . ASP A 1 83 ? 12.890 -3.408 19.686 1.00 44.84 83 ASP A C 1
ATOM 657 O O . ASP A 1 83 ? 11.992 -4.251 19.425 1.00 44.84 83 ASP A O 1
#

Secondary structure (DSSP, 8-state):
-GGGS-S-SSEE--EEEEEEETTEEEEEEE--EE---HHHHHHHHHHHHHHHHHHHHHHT-GGGGGSTTHHHHHHHGGG----

Mean predicted aligned error: 6.99 Å

Organism: Streptomyces noursei (NCBI:txid1971)

Sequence (83 aa):
MYAALPWSVEEQQGWSRVKETGGGYYESHRPDSRGWTAAEQQQVAELRARILDLSERVVTHDFWSSCENAPAARSALKHATSD

Radius of gyration: 20.12 Å; Cα contacts (8 Å, |Δi|>4): 62; chains: 1; bounding box: 31×42×46 Å

Solvent-accessible surface area (backbone atoms only — not comparable to full-atom values): 5143 Å² total; per-residue (Å²): 114,77,90,78,50,54,93,32,68,51,69,41,82,45,51,75,47,77,43,81,48,105,89,48,77,46,80,47,75,45,72,68,21,82,21,53,52,72,68,57,49,50,55,52,50,53,51,51,51,52,51,48,56,53,48,48,56,63,75,70,35,71,69,47,78,76,42,96,50,43,71,60,57,60,57,52,55,80,73,59,74,85,130